Protein AF-A0A820HK23-F1 (afdb_monomer)

pLDDT: mean 72.09, std 9.28, range [39.22, 86.62]

InterPro domains:
  IPR013083 Zinc finger, RING/FYVE/PHD-type [G3DSA:3.30.40.10] (6-80)

Radius of gyration: 13.3 Å; Cα contacts (8 Å, |Δi|>4): 108; chains: 1; bounding box: 30×23×41 Å

Mean predicted aligned error: 8.46 Å

Sequence (80 aa):
MAAAIPRHLLETLVNCPSCLQRYTEPRVLPTCGSMCLENEWNEKYKRFCPVKTCRKEISSTINSLNDLPLNQTVIDLIKS

Secondary structure (DSSP, 8-state):
------HHHHHHHHB-TTT-SBPSS-EEETTTEEE-SSTT--GGGTTB-SSTTT-PBP-TT--SGGGSPB-HHHHHHHH-

Structure (mmCIF, N/CA/C/O backbone):
data_AF-A0A820HK23-F1
#
_entry.id   AF-A0A820HK23-F1
#
loop_
_atom_site.group_PDB
_atom_site.id
_atom_site.type_symbol
_atom_site.label_atom_id
_atom_site.label_alt_id
_atom_site.label_comp_id
_atom_site.label_asym_id
_atom_site.label_entity_id
_atom_site.label_seq_id
_atom_site.pdbx_PDB_ins_code
_atom_site.Cartn_x
_atom_site.Cartn_y
_atom_site.Cartn_z
_atom_site.occupancy
_atom_site.B_iso_or_equiv
_atom_site.auth_seq_id
_atom_site.auth_comp_id
_atom_site.auth_asym_id
_atom_site.auth_atom_id
_atom_site.pdbx_PDB_model_num
ATOM 1 N N . MET A 1 1 ? 4.494 15.831 -25.103 1.00 39.22 1 MET A N 1
ATOM 2 C CA . MET A 1 1 ? 5.782 15.280 -24.629 1.00 39.22 1 MET A CA 1
ATOM 3 C C . MET A 1 1 ? 5.565 14.767 -23.216 1.00 39.22 1 MET A C 1
ATOM 5 O O . MET A 1 1 ? 5.381 15.581 -22.323 1.00 39.22 1 MET A O 1
ATOM 9 N N . ALA A 1 2 ? 5.469 13.449 -23.025 1.00 45.41 2 ALA A N 1
ATOM 10 C CA . ALA A 1 2 ? 5.425 12.881 -21.680 1.00 45.41 2 ALA A CA 1
ATOM 11 C C . ALA A 1 2 ? 6.821 13.040 -21.067 1.00 45.41 2 ALA A C 1
ATOM 13 O O . ALA A 1 2 ? 7.805 12.600 -21.662 1.00 45.41 2 ALA A O 1
ATOM 14 N N . ALA A 1 3 ? 6.917 13.736 -19.936 1.00 53.16 3 ALA A N 1
ATOM 15 C CA . ALA A 1 3 ? 8.168 13.846 -19.202 1.00 53.16 3 ALA A CA 1
ATOM 16 C C . ALA A 1 3 ? 8.616 12.432 -18.806 1.00 53.16 3 ALA A C 1
ATOM 18 O O . ALA A 1 3 ? 7.880 11.716 -18.128 1.00 53.16 3 ALA A O 1
ATOM 19 N N . ALA A 1 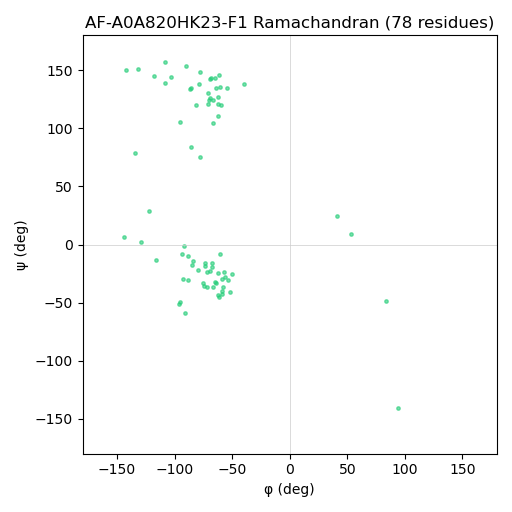4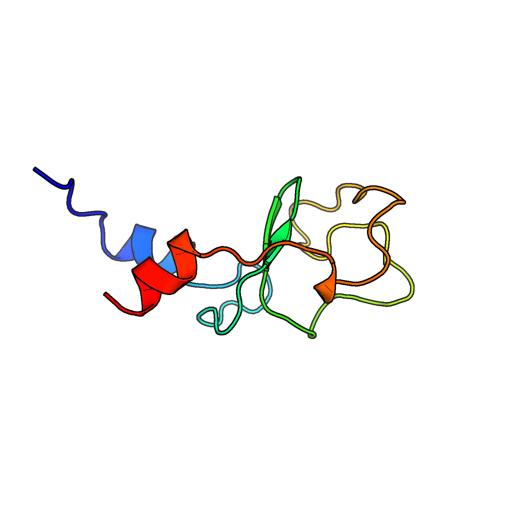 ? 9.796 12.013 -19.266 1.00 63.06 4 ALA A N 1
ATOM 20 C CA . ALA A 1 4 ? 10.379 10.742 -18.867 1.00 63.06 4 ALA A CA 1
ATOM 21 C C . ALA A 1 4 ? 10.716 10.824 -17.373 1.00 63.06 4 ALA A C 1
ATOM 23 O O . ALA A 1 4 ? 11.657 11.511 -16.976 1.00 63.06 4 ALA A O 1
ATOM 24 N N . ILE A 1 5 ? 9.906 10.175 -16.538 1.00 64.06 5 ILE A N 1
ATOM 25 C CA . ILE A 1 5 ? 10.145 10.105 -15.098 1.00 64.06 5 ILE A CA 1
ATOM 26 C C . ILE A 1 5 ? 11.478 9.364 -14.891 1.00 64.06 5 ILE A C 1
ATOM 28 O O . ILE A 1 5 ? 11.655 8.265 -15.427 1.00 64.06 5 ILE A O 1
ATOM 32 N N . PRO A 1 6 ? 12.436 9.936 -14.139 1.00 71.56 6 PRO A N 1
ATOM 33 C CA . PRO A 1 6 ? 13.698 9.270 -13.847 1.00 71.56 6 PRO A CA 1
ATOM 34 C C . PRO A 1 6 ? 13.465 7.888 -13.225 1.00 71.56 6 PRO A C 1
ATOM 36 O O . PRO A 1 6 ? 12.650 7.749 -12.316 1.00 71.56 6 PRO A O 1
ATOM 39 N N . ARG A 1 7 ? 14.194 6.861 -13.684 1.00 66.50 7 ARG A N 1
ATOM 40 C CA . ARG A 1 7 ? 13.981 5.460 -13.260 1.00 66.50 7 ARG A CA 1
ATOM 41 C C . ARG A 1 7 ? 13.965 5.272 -11.738 1.00 66.50 7 ARG A C 1
ATOM 43 O O . ARG A 1 7 ? 13.089 4.584 -11.235 1.00 66.50 7 ARG A O 1
ATOM 50 N N . HIS A 1 8 ? 14.855 5.955 -11.018 1.00 69.25 8 HIS A N 1
ATOM 51 C CA . HIS A 1 8 ? 14.923 5.897 -9.553 1.00 69.25 8 HIS A CA 1
ATOM 52 C C . HIS A 1 8 ? 13.659 6.447 -8.862 1.00 69.25 8 HIS A C 1
ATOM 54 O O . HIS A 1 8 ? 13.260 5.947 -7.815 1.00 69.25 8 HIS A O 1
ATOM 60 N N . LEU A 1 9 ? 12.999 7.450 -9.455 1.00 67.44 9 LEU A N 1
ATOM 61 C CA . LEU A 1 9 ? 11.717 7.973 -8.970 1.00 67.44 9 LEU A CA 1
ATOM 62 C C . LEU A 1 9 ? 10.575 7.004 -9.285 1.00 67.44 9 LEU A C 1
ATOM 64 O O . LEU A 1 9 ? 9.664 6.830 -8.478 1.00 67.44 9 LEU A O 1
ATOM 68 N N . LEU A 1 10 ? 10.645 6.331 -10.433 1.00 70.56 10 LEU A N 1
ATOM 69 C CA . LEU A 1 10 ? 9.679 5.305 -10.810 1.00 70.56 10 LEU A CA 1
ATOM 70 C C . LEU A 1 10 ? 9.709 4.136 -9.820 1.00 70.56 10 LEU A C 1
ATOM 72 O O . LEU A 1 10 ? 8.658 3.717 -9.349 1.00 70.56 10 LEU A O 1
ATOM 76 N N . GLU A 1 11 ? 10.903 3.688 -9.424 1.00 70.00 11 GLU A N 1
ATOM 77 C CA . GLU A 1 11 ? 11.087 2.643 -8.410 1.00 70.00 11 GLU A CA 1
ATOM 78 C C . GLU A 1 11 ? 10.472 3.024 -7.058 1.00 70.00 11 GLU A C 1
ATOM 80 O O . GLU A 1 11 ? 9.812 2.198 -6.433 1.00 70.00 11 GLU A O 1
ATOM 85 N N . THR A 1 12 ? 10.586 4.283 -6.627 1.00 73.25 12 THR A N 1
ATOM 86 C CA . THR A 1 12 ? 9.916 4.743 -5.397 1.00 73.25 12 THR A CA 1
ATOM 87 C C . THR A 1 12 ? 8.391 4.823 -5.506 1.00 73.25 12 THR A C 1
ATOM 89 O O . THR A 1 12 ? 7.711 4.766 -4.486 1.00 73.25 12 THR A O 1
ATOM 92 N N . LEU A 1 13 ? 7.841 4.943 -6.719 1.00 76.31 13 LEU A N 1
ATOM 93 C CA . LEU A 1 13 ? 6.395 5.030 -6.960 1.00 76.31 13 LEU A CA 1
ATOM 94 C C . LEU A 1 13 ? 5.735 3.658 -7.128 1.00 76.31 13 LEU A C 1
ATOM 96 O O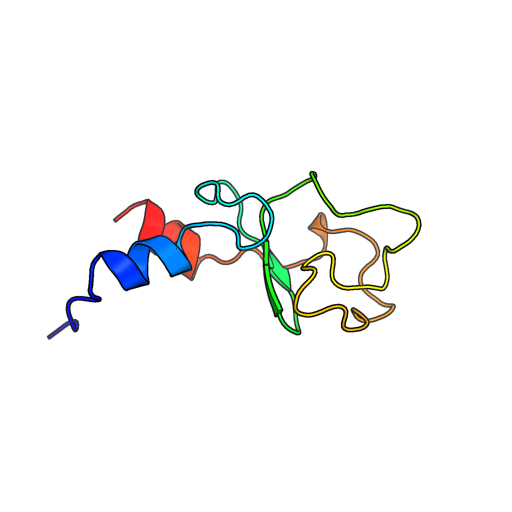 . LEU A 1 13 ? 4.564 3.508 -6.783 1.00 76.31 13 LEU A O 1
ATOM 100 N N . VAL A 1 14 ? 6.465 2.669 -7.653 1.00 82.75 14 VAL A N 1
ATOM 101 C CA . VAL A 1 14 ? 5.947 1.308 -7.876 1.00 82.75 14 VAL A CA 1
ATOM 102 C C . VAL A 1 14 ? 6.235 0.345 -6.727 1.00 82.75 14 VAL A C 1
ATOM 104 O O . VAL A 1 14 ? 5.700 -0.761 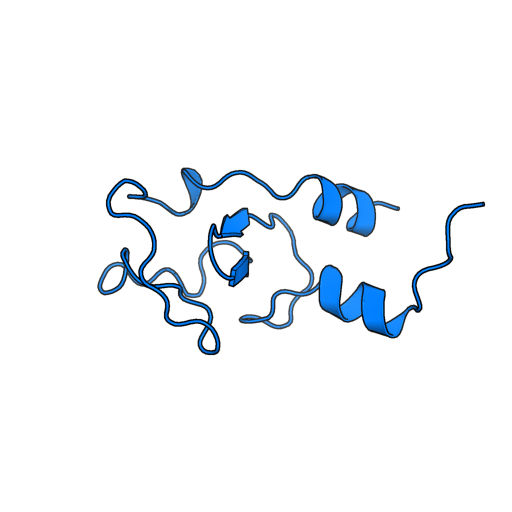-6.735 1.00 82.75 14 VAL A O 1
ATOM 107 N N . ASN A 1 15 ? 7.045 0.746 -5.747 1.00 82.69 15 ASN A N 1
ATOM 108 C CA . ASN A 1 15 ? 7.347 -0.055 -4.565 1.00 82.69 15 ASN A CA 1
ATOM 109 C C . ASN A 1 15 ? 6.568 0.440 -3.341 1.00 82.69 15 ASN A C 1
ATOM 111 O O . ASN A 1 15 ? 6.373 1.639 -3.133 1.00 82.69 15 ASN A O 1
ATOM 115 N N . CYS A 1 16 ? 6.145 -0.494 -2.494 1.00 79.38 16 CYS A N 1
ATOM 116 C CA . CYS A 1 16 ? 5.496 -0.169 -1.235 1.00 79.38 16 CYS A CA 1
ATOM 117 C C . CYS A 1 16 ? 6.494 0.421 -0.228 1.00 79.38 16 CYS A C 1
ATOM 119 O O . CYS A 1 16 ? 7.512 -0.215 0.038 1.00 79.38 16 CYS A O 1
ATOM 121 N N . PRO A 1 17 ? 6.202 1.561 0.426 1.00 74.06 17 PRO A N 1
ATOM 122 C CA . PRO A 1 17 ? 7.101 2.153 1.423 1.00 74.06 17 PRO A CA 1
ATOM 123 C C . PRO A 1 17 ? 7.238 1.310 2.700 1.00 74.06 17 PRO A C 1
ATOM 125 O O . PRO A 1 17 ? 8.137 1.546 3.501 1.00 74.06 17 PRO A O 1
ATOM 128 N N . SER A 1 18 ? 6.330 0.356 2.908 1.00 74.94 18 SER A N 1
ATOM 129 C CA . SER A 1 18 ? 6.332 -0.563 4.045 1.00 74.94 18 SER A CA 1
ATOM 130 C C . SER A 1 18 ? 7.111 -1.844 3.730 1.00 74.94 18 SER A C 1
ATOM 132 O O . SER A 1 18 ? 8.110 -2.142 4.383 1.00 74.94 18 SER A O 1
ATOM 134 N N . CYS A 1 19 ? 6.680 -2.575 2.696 1.00 76.88 19 CYS A N 1
ATOM 135 C CA . CYS A 1 19 ? 7.233 -3.882 2.352 1.00 76.88 19 CYS A CA 1
ATOM 136 C C . CYS A 1 19 ? 8.447 -3.803 1.398 1.00 76.88 19 CYS A C 1
ATOM 138 O O . CYS A 1 19 ? 9.105 -4.814 1.179 1.00 76.88 19 CYS A O 1
ATOM 140 N N . LEU A 1 20 ? 8.747 -2.625 0.823 1.00 77.19 20 LEU A N 1
ATOM 141 C CA . LEU A 1 20 ? 9.773 -2.365 -0.212 1.00 77.19 20 LEU A CA 1
ATOM 142 C C . LEU A 1 20 ? 9.676 -3.257 -1.462 1.00 77.19 20 LEU A C 1
ATOM 144 O O . LEU A 1 20 ? 10.545 -3.225 -2.328 1.00 77.19 20 LEU A O 1
ATOM 148 N N . GLN A 1 21 ? 8.596 -4.025 -1.580 1.00 82.00 21 GLN A N 1
ATOM 149 C CA . GLN A 1 21 ? 8.280 -4.849 -2.733 1.00 82.00 21 GLN A CA 1
ATOM 150 C C . GLN A 1 21 ? 7.451 -4.059 -3.740 1.00 82.00 21 GLN A C 1
ATOM 152 O O . GLN A 1 21 ? 6.711 -3.138 -3.375 1.00 82.00 21 GLN A O 1
ATOM 157 N N . ARG A 1 22 ? 7.556 -4.454 -5.009 1.00 82.62 22 ARG A N 1
ATOM 158 C CA . ARG A 1 22 ? 6.743 -3.905 -6.093 1.00 82.62 22 ARG A CA 1
ATOM 159 C C . ARG A 1 22 ? 5.265 -4.166 -5.809 1.00 82.62 22 ARG A C 1
ATOM 161 O O . ARG A 1 22 ? 4.908 -5.262 -5.382 1.00 82.62 22 ARG A O 1
ATOM 168 N N . TYR A 1 23 ? 4.410 -3.167 -6.011 1.00 83.12 23 TYR A N 1
ATOM 169 C CA . TYR A 1 23 ? 2.983 -3.325 -5.752 1.00 83.12 23 TYR A CA 1
ATOM 170 C C . TYR A 1 23 ? 2.369 -4.368 -6.688 1.00 83.12 23 TYR A C 1
ATOM 172 O O . TYR A 1 23 ? 2.573 -4.328 -7.898 1.00 83.12 23 TYR A O 1
ATOM 180 N N . THR A 1 24 ? 1.554 -5.255 -6.129 1.00 78.88 24 THR A N 1
ATOM 181 C CA . THR A 1 24 ? 0.661 -6.124 -6.908 1.00 78.88 24 THR A CA 1
ATOM 182 C C . THR A 1 24 ? -0.726 -5.492 -6.987 1.00 78.88 24 THR A C 1
ATOM 184 O O . THR A 1 24 ? -1.271 -5.296 -8.068 1.00 78.88 24 THR A O 1
ATOM 187 N N . GLU A 1 25 ? -1.250 -5.080 -5.831 1.00 81.12 25 GLU A N 1
ATOM 188 C CA . GLU A 1 25 ? -2.553 -4.430 -5.675 1.00 81.12 25 GLU A CA 1
ATOM 189 C C . GLU A 1 25 ? -2.410 -3.214 -4.741 1.00 81.12 25 GLU A C 1
ATOM 191 O O . GLU A 1 25 ? -2.681 -3.304 -3.539 1.00 81.12 25 GLU A O 1
ATOM 196 N N . PRO A 1 26 ? -1.901 -2.075 -5.250 1.00 83.25 26 PRO A N 1
ATOM 197 C CA . PRO A 1 26 ? -1.724 -0.873 -4.445 1.00 83.25 26 PRO A CA 1
ATOM 198 C C . PRO A 1 26 ? -3.085 -0.275 -4.090 1.00 83.25 26 PRO A C 1
ATOM 200 O O . PRO A 1 26 ? -3.874 0.040 -4.979 1.00 83.25 26 PRO A O 1
ATOM 203 N N . ARG A 1 27 ? -3.345 -0.044 -2.802 1.00 83.81 27 ARG A N 1
ATOM 204 C CA . ARG A 1 27 ? -4.535 0.691 -2.341 1.00 83.81 27 ARG A CA 1
ATOM 205 C C . ARG A 1 27 ? -4.170 2.068 -1.822 1.00 83.81 27 ARG A C 1
ATOM 207 O O . ARG A 1 27 ? -3.163 2.210 -1.133 1.00 83.81 27 ARG A O 1
ATOM 214 N N . VAL A 1 28 ? -4.982 3.069 -2.152 1.00 82.00 28 VAL A N 1
ATOM 215 C CA . VAL A 1 28 ? -4.761 4.463 -1.759 1.00 82.00 28 VAL A CA 1
ATOM 216 C C . VAL A 1 28 ? -5.251 4.679 -0.334 1.00 82.00 28 VAL A C 1
ATOM 218 O O . VAL A 1 28 ? -6.431 4.540 -0.025 1.00 82.00 28 VAL A O 1
ATOM 221 N N . LEU A 1 29 ? -4.326 5.078 0.526 1.00 77.44 29 LEU A N 1
ATOM 222 C CA . LEU A 1 29 ? -4.583 5.580 1.862 1.00 77.44 29 LEU A CA 1
ATOM 223 C C . LEU A 1 29 ? -4.844 7.092 1.789 1.00 77.44 29 LEU A C 1
ATOM 225 O O . LEU A 1 29 ? -4.037 7.809 1.189 1.00 77.44 29 LEU A O 1
ATOM 229 N N . PRO A 1 30 ? -5.890 7.612 2.461 1.00 71.38 30 PRO A N 1
ATOM 230 C CA . PRO A 1 30 ? -6.270 9.027 2.384 1.00 71.38 30 PRO A CA 1
ATOM 231 C C . PRO A 1 30 ? -5.148 10.003 2.760 1.00 71.38 30 PRO A C 1
ATOM 233 O O . PRO A 1 30 ? -5.125 11.144 2.313 1.00 71.38 30 PRO A O 1
ATOM 236 N N . THR A 1 31 ? -4.221 9.567 3.610 1.00 70.38 31 THR A N 1
ATOM 237 C CA . THR A 1 31 ? -3.261 10.448 4.279 1.00 70.38 31 THR A CA 1
ATOM 238 C C . THR A 1 31 ? -1.800 10.207 3.904 1.00 70.38 31 THR A C 1
ATOM 240 O O . THR A 1 31 ? -0.958 11.020 4.288 1.00 70.38 31 THR A O 1
ATOM 243 N N . CYS A 1 32 ? -1.469 9.092 3.238 1.00 69.50 32 CYS A N 1
ATOM 244 C CA . CYS A 1 32 ? -0.091 8.569 3.225 1.00 69.50 32 CYS A CA 1
ATOM 245 C C . CYS A 1 32 ? 0.358 7.917 1.905 1.00 69.50 32 CYS A C 1
ATOM 247 O O . CYS A 1 32 ? 1.445 7.346 1.866 1.00 69.50 32 CYS A O 1
ATOM 249 N N . GLY A 1 33 ? -0.442 7.981 0.837 1.00 77.81 33 GLY A N 1
ATOM 250 C CA . GLY A 1 33 ? -0.089 7.387 -0.458 1.00 77.81 33 GLY A CA 1
ATOM 251 C C . GLY A 1 33 ? -0.648 5.976 -0.630 1.00 77.81 33 GLY A C 1
ATOM 252 O O . GLY A 1 33 ? -1.787 5.738 -0.256 1.00 77.81 33 GLY A O 1
ATOM 253 N N . SER A 1 34 ? 0.110 5.054 -1.232 1.00 79.00 34 SER A N 1
ATOM 254 C CA . SER A 1 34 ? -0.374 3.693 -1.538 1.00 79.00 34 SER A CA 1
ATOM 255 C C . SER A 1 34 ? 0.256 2.628 -0.642 1.00 79.00 34 SER A C 1
ATOM 257 O O . SER A 1 34 ? 1.339 2.845 -0.102 1.00 79.00 34 SER A O 1
ATOM 259 N N . MET A 1 35 ? -0.398 1.474 -0.486 1.00 78.62 35 MET A N 1
ATOM 260 C CA . MET A 1 35 ? 0.159 0.342 0.264 1.00 78.62 35 MET A CA 1
ATOM 261 C C . MET A 1 35 ? -0.169 -1.026 -0.361 1.00 78.62 35 MET A C 1
ATOM 263 O O . MET A 1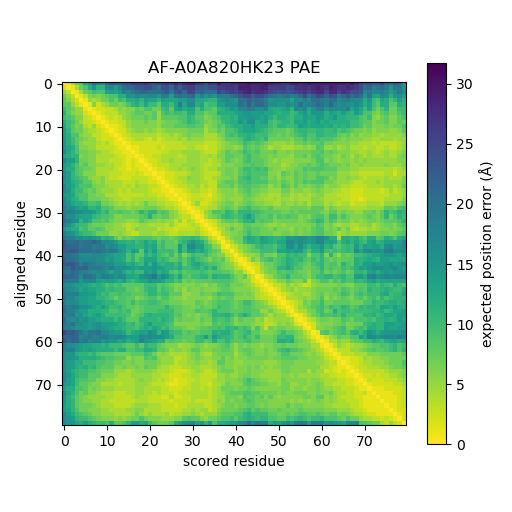 35 ? -1.213 -1.180 -0.995 1.00 78.62 35 MET A O 1
ATOM 267 N N . CYS A 1 36 ? 0.741 -1.996 -0.169 1.00 76.44 36 CYS A N 1
ATOM 268 C CA . CYS A 1 36 ? 0.557 -3.421 -0.468 1.00 76.44 36 CYS A CA 1
ATOM 269 C C . CYS A 1 36 ? -0.470 -4.060 0.494 1.00 76.44 36 CYS A C 1
ATOM 271 O O . CYS A 1 36 ? -0.528 -3.703 1.672 1.00 76.44 36 CYS A O 1
ATOM 273 N N . LEU A 1 37 ? -1.299 -4.976 -0.020 1.00 65.38 37 LEU A N 1
ATOM 274 C CA . LEU A 1 37 ? -2.279 -5.726 0.767 1.00 65.38 37 LEU A CA 1
ATOM 275 C C . LEU A 1 37 ? -1.589 -6.583 1.850 1.00 65.38 37 LEU A C 1
ATOM 277 O O . LEU A 1 37 ? -0.500 -7.117 1.657 1.00 65.38 37 LEU A O 1
ATOM 281 N N . GLU A 1 38 ? -2.279 -6.709 2.983 1.00 58.56 38 GLU A N 1
ATOM 282 C CA . GLU A 1 38 ? -2.103 -7.729 4.028 1.00 58.56 38 GLU A CA 1
ATOM 283 C C . GLU A 1 38 ? -1.027 -7.538 5.112 1.00 58.56 38 GLU A C 1
ATOM 285 O O . GLU A 1 38 ? -1.362 -7.648 6.290 1.00 58.56 38 GLU A O 1
ATOM 290 N N . ASN A 1 39 ? 0.226 -7.201 4.803 1.00 55.38 39 ASN A N 1
ATOM 291 C CA . ASN A 1 39 ? 1.291 -7.457 5.795 1.00 55.38 39 ASN A CA 1
ATOM 292 C C . ASN A 1 39 ? 1.337 -6.533 7.032 1.00 55.38 39 ASN A C 1
ATOM 294 O O . ASN A 1 39 ? 1.948 -6.905 8.032 1.00 55.38 39 ASN A O 1
ATOM 298 N N . GLU A 1 40 ? 0.705 -5.353 7.015 1.00 56.94 40 GLU A N 1
ATOM 299 C CA . GLU A 1 40 ? 0.760 -4.419 8.158 1.00 56.94 40 GLU A CA 1
ATOM 300 C C . GLU A 1 40 ? -0.601 -3.901 8.651 1.00 56.94 40 GLU A C 1
ATOM 302 O O . GLU A 1 40 ? -0.641 -3.124 9.608 1.00 56.94 40 GLU A O 1
ATOM 307 N N . TRP A 1 41 ? -1.728 -4.342 8.076 1.00 64.94 41 TRP A N 1
ATOM 308 C CA . TRP A 1 41 ? -3.052 -3.953 8.585 1.00 64.94 41 TRP A CA 1
ATOM 309 C C . TRP A 1 41 ? -3.403 -4.754 9.843 1.00 64.94 41 TRP A C 1
ATOM 311 O O . TRP A 1 41 ? -4.181 -5.703 9.833 1.00 64.94 41 TRP A O 1
ATOM 321 N N . ASN A 1 42 ? -2.771 -4.383 10.950 1.00 62.28 42 ASN A N 1
ATOM 322 C CA . ASN A 1 42 ? -2.980 -5.019 12.236 1.00 62.28 42 ASN A CA 1
ATOM 323 C C . ASN A 1 42 ? -4.383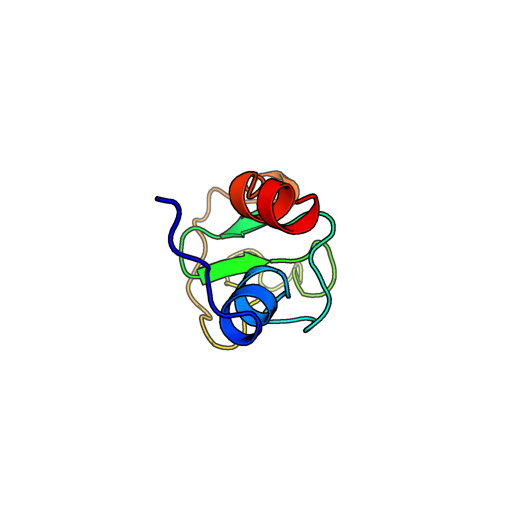 -4.676 12.757 1.00 62.28 42 ASN A C 1
ATOM 325 O O . ASN A 1 42 ? -4.719 -3.504 12.931 1.00 62.28 42 ASN A O 1
ATOM 329 N N . GLU A 1 43 ? -5.187 -5.696 13.062 1.00 61.50 43 GLU A N 1
ATOM 330 C CA . GLU A 1 43 ? -6.552 -5.520 13.562 1.00 61.50 43 GLU A CA 1
ATOM 331 C C . GLU A 1 43 ? -6.642 -4.675 14.844 1.00 61.50 43 GLU A C 1
ATOM 333 O O . GLU A 1 43 ? -7.664 -4.037 15.102 1.00 61.50 43 GLU A O 1
ATOM 338 N N . LYS A 1 44 ? -5.558 -4.611 15.625 1.00 62.12 44 LYS A N 1
ATOM 339 C CA . LYS A 1 44 ? -5.446 -3.763 16.818 1.00 62.12 44 LYS A CA 1
ATOM 340 C C . LYS A 1 44 ? -5.319 -2.269 16.486 1.00 62.12 44 LYS A C 1
ATOM 342 O O . LYS A 1 44 ? -5.656 -1.427 17.313 1.00 62.12 44 LYS A O 1
ATOM 347 N N . TYR A 1 45 ? -4.849 -1.941 15.283 1.00 64.31 45 TYR A N 1
ATOM 348 C CA . TYR A 1 45 ? -4.550 -0.586 14.821 1.00 64.31 45 TYR A CA 1
ATOM 349 C C . TYR A 1 45 ? -5.335 -0.215 13.551 1.00 64.31 45 TYR A C 1
ATOM 351 O O . TYR A 1 45 ? -4.874 0.631 12.795 1.00 64.31 45 TYR A O 1
ATOM 359 N N . LYS A 1 46 ? -6.536 -0.783 13.331 1.00 63.91 46 LYS A N 1
ATOM 360 C CA . LYS A 1 46 ? -7.399 -0.526 12.145 1.00 63.91 46 LYS A CA 1
ATOM 361 C C . LYS A 1 46 ? -7.630 0.957 11.829 1.00 63.91 46 LYS A C 1
ATOM 363 O O . LYS A 1 46 ? -7.903 1.306 10.690 1.00 63.91 46 LYS A O 1
ATOM 368 N N . ARG A 1 47 ? -7.526 1.826 12.838 1.00 67.94 47 ARG A N 1
ATOM 369 C CA . ARG A 1 47 ? -7.692 3.280 12.707 1.00 67.94 47 ARG A CA 1
ATOM 370 C C . ARG A 1 47 ? -6.400 4.030 12.436 1.00 67.94 47 ARG A C 1
ATOM 372 O O . ARG A 1 47 ? -6.443 5.239 12.330 1.00 67.94 47 ARG A O 1
ATOM 379 N N . PHE A 1 48 ? -5.248 3.381 12.365 1.00 70.00 48 PHE A N 1
ATOM 380 C CA . PHE A 1 48 ? -3.974 4.061 12.162 1.00 70.00 48 PHE A CA 1
ATOM 381 C C . PHE A 1 48 ? -3.334 3.617 10.869 1.00 70.00 48 PHE A C 1
ATOM 383 O O . PHE A 1 48 ? -3.412 2.456 10.475 1.00 70.00 48 PHE A O 1
ATOM 390 N N . CYS A 1 49 ? -2.655 4.559 10.226 1.00 68.38 49 CYS A N 1
ATOM 391 C CA . CYS A 1 49 ? -1.898 4.248 9.045 1.00 68.38 49 CYS A CA 1
ATOM 392 C C . CYS A 1 49 ? -0.779 3.255 9.380 1.00 68.38 49 CYS A C 1
ATOM 394 O O . CYS A 1 49 ? 0.090 3.593 10.191 1.00 68.38 49 CYS A O 1
ATOM 396 N N . PRO A 1 50 ? -0.766 2.076 8.735 1.00 64.88 50 PRO A N 1
ATOM 397 C CA . PRO A 1 50 ? 0.292 1.080 8.912 1.00 64.88 50 PRO A CA 1
ATOM 398 C C . PRO A 1 50 ? 1.667 1.600 8.479 1.00 64.88 50 PRO A C 1
ATOM 400 O O . PRO A 1 50 ? 2.690 1.178 9.012 1.00 64.88 50 PRO A O 1
ATOM 403 N N . VAL A 1 51 ? 1.712 2.586 7.575 1.00 67.69 51 VAL A N 1
ATOM 404 C CA . VAL A 1 51 ? 2.961 3.229 7.164 1.00 67.69 51 VAL A CA 1
ATOM 405 C C . VAL A 1 51 ? 3.604 3.918 8.373 1.00 67.69 51 VAL A C 1
ATOM 407 O O . VAL A 1 51 ? 3.128 4.954 8.853 1.00 67.69 51 VAL A O 1
ATOM 410 N N . LYS A 1 52 ? 4.735 3.364 8.832 1.00 65.62 52 LYS A N 1
ATOM 411 C CA . LYS A 1 52 ? 5.481 3.814 10.023 1.00 65.62 52 LYS A CA 1
ATOM 412 C C . LYS A 1 52 ? 5.844 5.298 10.013 1.00 65.62 52 LYS A C 1
ATOM 414 O O . LYS A 1 52 ? 5.933 5.887 11.087 1.00 65.62 52 LYS A O 1
ATOM 419 N N . THR A 1 53 ? 6.060 5.883 8.836 1.00 66.06 53 THR A N 1
ATOM 420 C CA . THR A 1 53 ? 6.398 7.306 8.671 1.00 66.06 53 THR A CA 1
ATOM 421 C C . THR A 1 53 ? 5.184 8.221 8.759 1.00 66.06 53 THR A C 1
ATOM 423 O O . THR A 1 53 ? 5.331 9.401 9.054 1.00 66.06 53 THR A O 1
ATOM 426 N N . CYS A 1 54 ? 3.984 7.692 8.524 1.00 69.88 54 CYS A N 1
ATOM 427 C CA . CYS A 1 54 ? 2.777 8.490 8.511 1.00 69.88 54 CYS A CA 1
ATOM 428 C C . CYS A 1 54 ? 2.050 8.436 9.855 1.00 69.88 54 CYS A C 1
ATOM 430 O O . CYS A 1 54 ? 1.724 9.492 10.383 1.00 69.88 54 CYS A O 1
ATOM 432 N N . ARG A 1 55 ? 1.792 7.232 10.407 1.00 65.25 55 ARG A N 1
ATOM 433 C CA . ARG A 1 55 ? 1.074 6.992 11.687 1.00 65.25 55 ARG A CA 1
ATOM 434 C C . ARG A 1 55 ? -0.158 7.887 11.932 1.00 65.25 55 ARG A C 1
ATOM 436 O O . ARG A 1 55 ? -0.543 8.120 13.074 1.00 65.25 55 ARG A O 1
ATOM 443 N N . LYS A 1 56 ? -0.778 8.401 10.870 1.00 70.44 56 LYS A N 1
ATOM 444 C CA . LYS A 1 56 ? -1.973 9.243 10.950 1.00 70.44 56 LYS A CA 1
ATOM 445 C C . LYS A 1 56 ? -3.192 8.373 11.193 1.00 70.44 56 LYS A C 1
ATOM 447 O O . LYS A 1 56 ? -3.227 7.233 10.733 1.00 70.44 56 LYS A O 1
ATOM 452 N N . GLU A 1 57 ? -4.177 8.915 11.894 1.00 69.88 57 GLU A N 1
ATOM 453 C CA . GLU A 1 57 ? -5.463 8.248 12.044 1.00 69.88 57 GLU A CA 1
ATOM 454 C C . GLU A 1 57 ? -6.159 8.183 10.673 1.00 69.88 57 GLU A C 1
ATOM 456 O O . GLU A 1 57 ? -6.297 9.187 9.972 1.00 69.88 57 GLU A O 1
ATOM 461 N N . ILE A 1 58 ? -6.523 6.977 10.259 1.00 70.19 58 ILE A N 1
ATOM 462 C CA . ILE A 1 58 ? -7.367 6.696 9.109 1.00 70.19 58 ILE A CA 1
A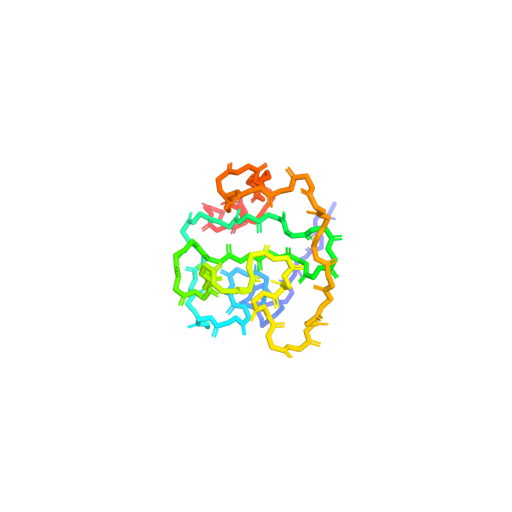TOM 463 C C . ILE A 1 58 ? -8.812 6.777 9.599 1.00 70.19 58 ILE A C 1
ATOM 465 O O . ILE A 1 58 ? -9.141 6.242 10.657 1.00 70.19 58 ILE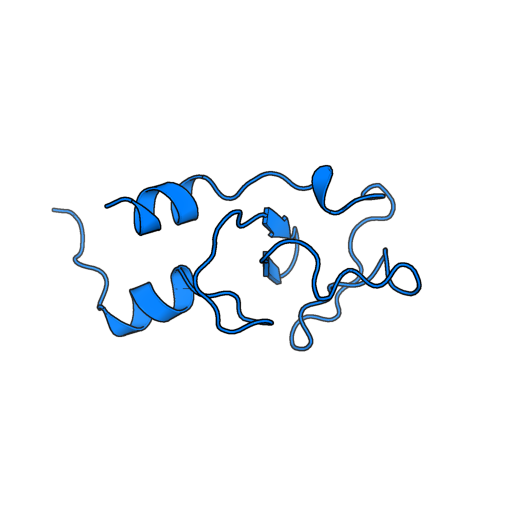 A O 1
ATOM 469 N N . SER A 1 59 ? -9.653 7.464 8.820 1.00 66.44 59 SER A N 1
ATOM 470 C CA . SER A 1 59 ? -11.072 7.689 9.110 1.00 66.44 59 SER A CA 1
ATOM 471 C C . SER A 1 59 ? -11.763 6.461 9.709 1.00 66.44 59 SER A C 1
ATOM 473 O O . SER A 1 59 ? -11.612 5.345 9.210 1.00 66.44 59 SER A O 1
ATOM 475 N N . SER A 1 60 ? -12.604 6.692 10.719 1.00 64.81 60 SER A N 1
ATOM 476 C CA . SER A 1 60 ? -13.408 5.675 11.410 1.00 64.81 60 SER A CA 1
ATOM 477 C C . SER A 1 60 ? -14.404 4.931 10.511 1.00 64.81 60 SER A C 1
ATOM 479 O O . SER A 1 60 ? -15.011 3.961 10.954 1.00 64.81 60 SER A O 1
ATOM 481 N N . THR A 1 61 ? -14.573 5.370 9.263 1.00 68.12 61 THR A N 1
ATOM 482 C CA . THR A 1 61 ? -15.420 4.734 8.248 1.00 68.12 61 THR A CA 1
ATOM 483 C C . THR A 1 61 ? -14.744 3.583 7.499 1.00 68.12 61 THR A C 1
ATOM 485 O O . THR A 1 61 ? -15.439 2.827 6.826 1.00 68.12 61 THR A O 1
ATOM 488 N N . ILE A 1 62 ? -13.419 3.430 7.598 1.00 71.44 62 ILE A N 1
ATOM 489 C CA . ILE A 1 62 ? -12.670 2.378 6.898 1.00 71.44 62 ILE A CA 1
ATOM 490 C C . ILE A 1 62 ? -12.492 1.195 7.852 1.00 71.44 62 ILE A C 1
ATOM 492 O O . ILE A 1 62 ? -11.699 1.248 8.792 1.00 71.44 62 ILE A O 1
ATOM 496 N N . ASN A 1 63 ? -13.254 0.126 7.620 1.00 69.50 63 ASN A N 1
ATOM 497 C CA . ASN A 1 63 ? -13.241 -1.068 8.470 1.00 69.50 63 ASN A CA 1
ATOM 498 C C . ASN A 1 63 ? -12.254 -2.124 7.960 1.00 69.50 63 ASN A C 1
ATOM 500 O O . ASN A 1 63 ? -11.688 -2.885 8.752 1.00 69.50 63 ASN A O 1
ATOM 504 N N . SER A 1 64 ? -12.037 -2.155 6.645 1.00 71.81 64 SER A N 1
ATOM 505 C CA . SER A 1 64 ? -11.147 -3.080 5.959 1.00 71.81 64 SER A CA 1
ATOM 506 C C . SER A 1 64 ? -10.236 -2.347 4.981 1.00 71.81 64 SER A C 1
ATOM 508 O O . SER A 1 64 ? -10.616 -1.348 4.373 1.00 71.81 64 SER A O 1
ATOM 510 N N . LEU A 1 65 ? -9.041 -2.898 4.749 1.00 73.25 65 LEU A N 1
ATOM 511 C CA . LEU A 1 65 ? -8.174 -2.430 3.670 1.00 73.25 65 LEU A CA 1
ATOM 512 C C . LEU A 1 65 ? -8.872 -2.544 2.305 1.00 73.25 65 LEU A C 1
ATOM 514 O O . L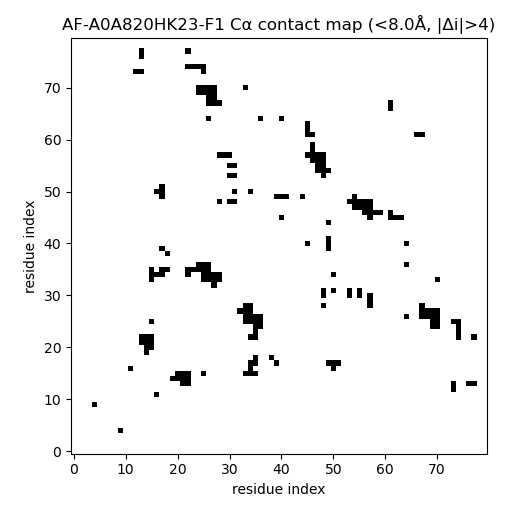EU A 1 65 ? -8.616 -1.739 1.417 1.00 73.25 65 LEU A O 1
ATOM 518 N N . ASN A 1 66 ? -9.777 -3.514 2.145 1.00 76.31 66 ASN A N 1
ATOM 519 C CA . ASN A 1 66 ? -10.523 -3.718 0.905 1.00 76.31 66 ASN A CA 1
ATOM 520 C C . ASN A 1 66 ? -11.522 -2.594 0.592 1.00 76.31 66 ASN A C 1
ATOM 522 O O . ASN A 1 66 ? -11.882 -2.439 -0.574 1.00 76.31 66 ASN A O 1
ATOM 526 N N . ASP A 1 67 ? -11.902 -1.793 1.593 1.00 78.31 67 ASP A N 1
ATOM 527 C CA . ASP A 1 67 ? -12.743 -0.603 1.411 1.00 78.31 67 ASP A CA 1
ATOM 528 C C . ASP A 1 67 ? -11.968 0.559 0.768 1.00 78.31 67 ASP A C 1
ATOM 530 O O . ASP A 1 67 ? -12.563 1.526 0.291 1.00 78.31 67 ASP A O 1
ATOM 534 N N . LEU A 1 68 ? -10.631 0.490 0.752 1.00 79.88 68 LEU A N 1
ATOM 535 C CA . LEU A 1 68 ? -9.799 1.522 0.146 1.00 79.88 68 LEU A CA 1
ATOM 536 C C . LEU A 1 68 ? -9.758 1.367 -1.377 1.00 79.88 68 LEU A C 1
ATOM 538 O O . LEU A 1 68 ? -9.573 0.250 -1.877 1.00 79.88 68 LEU A O 1
ATOM 542 N N . PRO A 1 69 ? -9.842 2.473 -2.131 1.00 84.62 69 PRO A N 1
ATOM 543 C CA . PRO A 1 69 ? -9.769 2.423 -3.582 1.00 84.62 69 PRO A CA 1
ATOM 544 C C . PRO A 1 69 ? -8.391 1.937 -4.048 1.00 84.62 69 PRO A C 1
ATOM 546 O O . PRO A 1 69 ? -7.357 2.266 -3.461 1.00 84.62 69 PRO A O 1
ATOM 549 N N . LEU A 1 70 ? -8.377 1.161 -5.131 1.00 86.50 70 LEU A N 1
ATOM 550 C CA . LEU A 1 70 ? -7.145 0.759 -5.808 1.00 86.50 70 LEU A CA 1
ATOM 551 C C . LEU A 1 70 ? -6.488 1.971 -6.478 1.00 86.50 70 LEU A C 1
ATOM 553 O O . LEU A 1 70 ? -7.164 2.841 -7.029 1.00 86.50 70 LEU A O 1
ATOM 557 N N . ASN A 1 71 ? -5.158 2.014 -6.469 1.00 86.62 71 ASN A N 1
ATOM 558 C CA . ASN A 1 71 ? -4.399 3.028 -7.185 1.00 86.62 71 ASN A CA 1
ATOM 559 C C . ASN A 1 71 ? -4.175 2.595 -8.637 1.00 86.62 71 ASN A C 1
ATOM 561 O O . ASN A 1 71 ? -3.125 2.045 -8.979 1.00 86.62 71 ASN A O 1
ATOM 565 N N . GLN A 1 72 ? -5.166 2.860 -9.489 1.00 83.81 72 GLN A N 1
ATOM 566 C CA . GLN A 1 72 ? -5.101 2.494 -10.903 1.00 83.81 72 GLN A CA 1
ATOM 567 C C . GLN A 1 72 ? -3.895 3.125 -11.614 1.00 83.81 72 GLN A C 1
ATOM 569 O O . GLN A 1 72 ? -3.231 2.451 -12.391 1.00 83.81 72 GLN A O 1
ATOM 574 N N . THR A 1 73 ? -3.524 4.360 -11.265 1.00 83.31 73 THR A N 1
ATOM 575 C CA . THR A 1 73 ? -2.355 5.045 -11.837 1.00 83.31 73 THR A CA 1
ATOM 576 C C . THR A 1 73 ? -1.057 4.272 -11.601 1.00 83.31 73 THR A C 1
ATOM 578 O O . THR A 1 73 ? -0.228 4.155 -12.499 1.00 83.31 73 THR A O 1
ATOM 581 N N . VAL A 1 74 ? -0.866 3.722 -10.398 1.00 82.88 74 VAL A N 1
ATOM 582 C CA . VAL A 1 74 ? 0.325 2.917 -10.080 1.00 82.88 74 VAL A CA 1
ATOM 583 C C . VAL A 1 74 ? 0.277 1.564 -10.788 1.00 82.88 74 VAL A C 1
ATOM 585 O O . VAL A 1 74 ? 1.306 1.095 -11.267 1.00 82.88 74 VAL A O 1
ATOM 588 N N . ILE A 1 75 ? -0.905 0.956 -10.914 1.00 84.62 75 ILE A N 1
ATOM 589 C CA . ILE A 1 75 ? -1.087 -0.289 -11.675 1.00 84.62 75 ILE A CA 1
ATOM 590 C C . ILE A 1 75 ? -0.721 -0.079 -13.151 1.00 84.62 75 ILE A C 1
ATOM 592 O O . ILE A 1 75 ? 0.005 -0.892 -13.724 1.00 84.62 75 ILE A O 1
ATOM 596 N N . ASP A 1 76 ? -1.172 1.021 -13.751 1.00 83.62 76 ASP A N 1
ATOM 597 C CA . ASP A 1 76 ? -0.882 1.358 -15.147 1.00 83.62 76 ASP A CA 1
ATOM 598 C C . ASP A 1 76 ? 0.613 1.655 -15.355 1.00 83.62 76 ASP A C 1
ATOM 600 O O . ASP A 1 76 ? 1.197 1.231 -16.354 1.00 83.62 76 ASP A O 1
ATOM 604 N N . LEU A 1 77 ? 1.265 2.293 -14.373 1.00 80.75 77 LEU A N 1
ATOM 605 C CA . LEU A 1 77 ? 2.719 2.505 -14.355 1.00 80.75 77 LEU A CA 1
ATOM 606 C C . LEU A 1 77 ? 3.518 1.202 -14.244 1.00 80.75 77 LEU A C 1
ATOM 608 O O . LEU A 1 77 ? 4.626 1.125 -14.762 1.00 80.75 77 LEU A O 1
ATOM 612 N N . ILE A 1 78 ? 2.995 0.185 -13.556 1.00 80.94 78 ILE A N 1
ATOM 613 C CA . ILE A 1 78 ? 3.675 -1.109 -13.402 1.00 80.94 78 ILE A CA 1
ATOM 614 C C . ILE A 1 78 ? 3.596 -1.946 -14.678 1.00 80.94 78 ILE A C 1
ATOM 616 O O . ILE A 1 78 ? 4.526 -2.713 -14.934 1.00 80.94 78 ILE A O 1
ATOM 620 N N . LYS A 1 79 ? 2.491 -1.823 -15.423 1.00 77.81 79 LYS A N 1
ATOM 621 C CA . LYS A 1 79 ? 2.221 -2.562 -16.665 1.00 77.81 79 LYS A CA 1
ATOM 622 C C . LYS A 1 79 ? 2.830 -1.923 -17.918 1.00 77.81 79 LYS A C 1
ATOM 624 O O . LYS A 1 79 ? 2.898 -2.610 -18.935 1.00 77.81 79 LYS A O 1
ATOM 629 N N . SER A 1 80 ? 3.208 -0.644 -17.854 1.00 65.44 80 SER A N 1
ATOM 630 C CA . SER A 1 80 ? 3.895 0.081 -18.938 1.00 65.44 80 SER A CA 1
ATOM 631 C C . SER A 1 80 ? 5.380 -0.266 -19.000 1.00 65.44 80 SER A C 1
ATOM 633 O O . SER A 1 80 ? 5.916 -0.278 -20.128 1.00 65.44 80 SER A O 1
#

Organism: NCBI:txid392033

Solvent-accessible surface area (backbone atoms only — not comparable to full-atom values): 5092 Å² total; per-residue (Å²): 132,83,79,81,72,55,66,73,60,48,52,63,65,41,26,18,89,77,81,69,42,70,52,87,61,34,27,43,45,98,86,72,49,60,38,57,74,76,86,59,78,44,82,91,45,61,46,40,40,63,46,83,92,60,60,43,77,42,62,92,85,49,87,47,77,83,75,38,53,67,37,61,72,48,54,53,63,71,75,105

Nearest PDB structures (foldseek):
  8grm-assembly1_M  TM=6.758E-01  e=1.782E-02  Homo sapiens
  7xed-assembly1_D  TM=7.839E-01  e=7.529E-02  Oryza sativa Japonica Group
  7bbd-assembly1_B  TM=7.373E-01  e=7.030E-02  Homo sapiens
  7dvq-assembly1_9  TM=6.941E-01  e=1.022E+00  Homo sapiens

Foldseek 3Di:
DPPDDPPVVLLVLQAALVPSHGEPWWFQQPFDGTHHPDDQCDQVPVQFDSNPVGRDGGDPPRNDSVVTDTPVVSVVSVVD